Protein AF-A0A498EB99-F1 (afdb_monomer)

Radius of gyration: 16.69 Å; Cα contacts (8 Å, |Δi|>4): 39; chains: 1; bounding box: 29×22×59 Å

Foldseek 3Di:
DVVVVLVVLCLLQVDPVLSVVVVCCVVVVPQFDADPVRDGPGGNCVVVVVVNVVVSVVSSVVCCVVPVPSNDPDDDPDD

Mean predicted aligned error: 6.6 Å

pLDDT: mean 85.41, std 7.77, range [59.75, 95.06]

Structure (mmCIF, N/CA/C/O backbone):
data_AF-A0A498EB99-F1
#
_entry.id   AF-A0A498EB99-F1
#
loop_
_atom_site.group_PDB
_atom_site.id
_atom_site.type_symbol
_atom_site.label_atom_id
_atom_site.label_alt_id
_atom_site.label_comp_id
_atom_site.label_asym_id
_atom_site.label_entity_id
_atom_site.label_seq_id
_atom_site.pdbx_PDB_ins_code
_atom_site.Cartn_x
_atom_site.Cartn_y
_atom_site.Cartn_z
_atom_site.occupancy
_atom_site.B_iso_or_equiv
_atom_site.auth_seq_id
_atom_site.auth_comp_id
_atom_site.auth_asym_id
_atom_site.auth_atom_id
_atom_site.pdbx_PDB_model_num
ATOM 1 N N . MET A 1 1 ? 5.024 15.445 -3.464 1.00 69.38 1 MET A N 1
ATOM 2 C CA . MET A 1 1 ? 3.799 14.667 -3.768 1.00 69.38 1 MET A CA 1
ATOM 3 C C . MET A 1 1 ? 3.918 13.215 -3.309 1.00 69.38 1 MET A C 1
ATOM 5 O O . MET A 1 1 ? 3.084 12.782 -2.531 1.00 69.38 1 MET A O 1
ATOM 9 N N . TYR A 1 2 ? 4.969 12.488 -3.701 1.00 79.06 2 TYR A N 1
ATOM 10 C CA . TYR A 1 2 ? 5.156 11.073 -3.344 1.00 79.06 2 TYR A CA 1
ATOM 11 C C . TYR A 1 2 ? 5.225 10.796 -1.828 1.00 79.06 2 TYR A C 1
ATOM 13 O O . TYR A 1 2 ? 4.482 9.966 -1.316 1.00 79.06 2 TYR A O 1
ATOM 21 N N . ALA A 1 3 ? 5.997 11.589 -1.077 1.00 84.38 3 ALA A N 1
ATOM 22 C CA . ALA A 1 3 ? 6.064 11.476 0.385 1.00 84.38 3 ALA A CA 1
ATOM 23 C C . ALA A 1 3 ? 4.699 11.653 1.087 1.00 84.38 3 ALA A C 1
ATOM 25 O O . ALA A 1 3 ? 4.423 10.985 2.080 1.00 84.38 3 ALA A O 1
ATOM 26 N N . LEU A 1 4 ? 3.818 12.511 0.552 1.00 88.75 4 LEU A N 1
ATOM 27 C CA . LEU A 1 4 ? 2.462 12.695 1.084 1.00 88.75 4 LEU A CA 1
ATOM 28 C C . LEU A 1 4 ? 1.601 11.449 0.858 1.00 88.75 4 LEU A C 1
ATOM 30 O O . LEU A 1 4 ? 0.894 11.037 1.770 1.00 88.75 4 LEU A O 1
ATOM 34 N N . LEU A 1 5 ? 1.685 10.821 -0.319 1.00 87.44 5 LEU A N 1
ATOM 35 C CA . LEU A 1 5 ? 0.953 9.583 -0.611 1.00 87.44 5 LEU A CA 1
ATOM 36 C C . LEU A 1 5 ? 1.375 8.449 0.327 1.00 87.44 5 LEU A C 1
ATOM 38 O O . LEU A 1 5 ? 0.526 7.734 0.859 1.00 87.44 5 LEU A O 1
ATOM 42 N N . LEU A 1 6 ? 2.675 8.322 0.584 1.00 89.81 6 LEU A N 1
ATOM 43 C CA . LEU A 1 6 ? 3.217 7.333 1.514 1.00 89.81 6 LEU A CA 1
ATOM 44 C C . LEU A 1 6 ? 2.787 7.621 2.956 1.00 89.81 6 LEU A C 1
ATOM 46 O O . LEU A 1 6 ? 2.355 6.708 3.656 1.00 89.81 6 LEU A O 1
ATOM 50 N N . GLY A 1 7 ? 2.820 8.891 3.372 1.00 90.94 7 GLY A N 1
ATOM 51 C CA . GLY A 1 7 ? 2.322 9.324 4.678 1.00 90.94 7 GLY A CA 1
ATOM 52 C C . GLY A 1 7 ? 0.832 9.032 4.869 1.00 90.94 7 GLY A C 1
ATOM 53 O O . GLY A 1 7 ? 0.439 8.483 5.894 1.00 90.94 7 GLY A O 1
ATOM 54 N N . VAL A 1 8 ? 0.002 9.306 3.859 1.00 90.25 8 VAL A N 1
ATOM 55 C CA . VAL A 1 8 ? -1.434 8.978 3.876 1.00 90.25 8 VAL A CA 1
ATOM 56 C C . VAL A 1 8 ? -1.651 7.466 3.916 1.00 90.25 8 VAL A C 1
ATOM 58 O O . VAL A 1 8 ? -2.482 6.982 4.682 1.00 90.25 8 VAL A O 1
ATOM 61 N N . THR A 1 9 ? -0.883 6.700 3.141 1.00 90.12 9 THR A N 1
ATOM 62 C CA . THR A 1 9 ? -0.956 5.232 3.148 1.00 90.12 9 THR A CA 1
ATOM 63 C C . THR A 1 9 ? -0.599 4.682 4.524 1.00 90.12 9 THR A C 1
ATOM 65 O O . THR A 1 9 ? -1.302 3.813 5.048 1.00 90.12 9 THR A O 1
ATOM 68 N N . TYR A 1 10 ? 0.447 5.222 5.150 1.00 92.56 10 TYR A N 1
ATOM 69 C CA . TYR A 1 10 ? 0.816 4.872 6.513 1.00 92.56 10 TYR A CA 1
ATOM 70 C C . TYR A 1 10 ? -0.279 5.242 7.511 1.00 92.56 10 TYR A C 1
ATOM 72 O O . TYR A 1 10 ? -0.635 4.422 8.348 1.00 92.56 10 TYR A O 1
ATOM 80 N N . GLU A 1 11 ? -0.866 6.430 7.415 1.00 90.25 11 GLU A N 1
ATOM 81 C CA . GLU A 1 11 ? -1.940 6.857 8.315 1.00 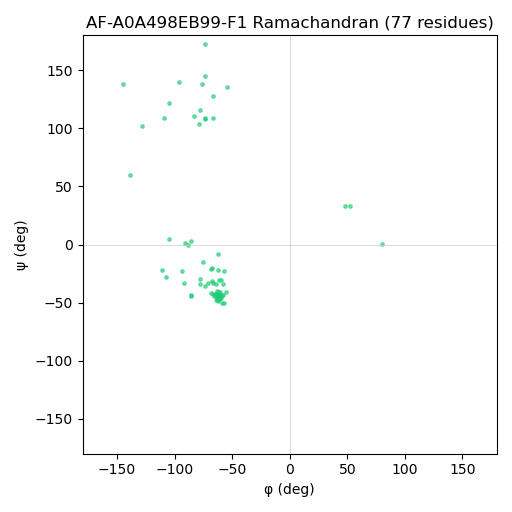90.25 11 GLU A CA 1
ATOM 82 C C . GLU A 1 11 ? -3.181 5.954 8.195 1.00 90.25 11 GLU A C 1
ATOM 84 O O . GLU A 1 11 ? -3.772 5.548 9.196 1.00 90.25 11 GLU A O 1
ATOM 89 N N . LEU A 1 12 ? -3.543 5.556 6.971 1.00 87.88 12 LEU A N 1
ATOM 90 C CA . LEU A 1 12 ? -4.700 4.697 6.710 1.00 87.88 12 LEU A CA 1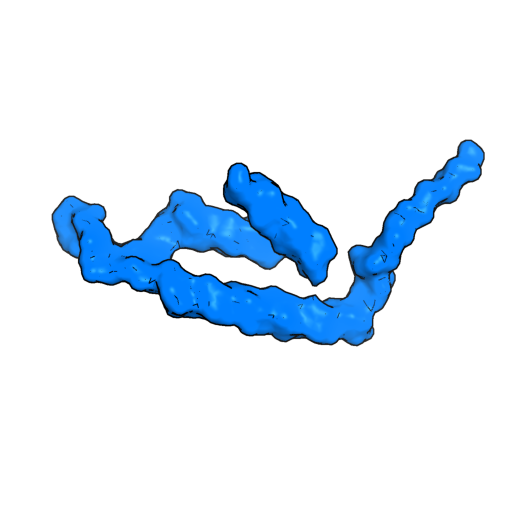
ATOM 91 C C . LEU A 1 12 ? -4.498 3.252 7.176 1.00 87.88 12 LEU A C 1
ATOM 93 O O . LEU A 1 12 ? -5.463 2.590 7.570 1.00 87.88 12 LEU A O 1
ATOM 97 N N . THR A 1 13 ? -3.267 2.746 7.107 1.00 91.88 13 THR A N 1
ATOM 98 C CA . THR A 1 13 ? -2.974 1.317 7.299 1.00 91.88 13 THR A CA 1
ATOM 99 C C . THR A 1 13 ? -2.215 1.026 8.587 1.00 91.88 13 THR A C 1
ATOM 101 O O . THR A 1 13 ? -2.278 -0.090 9.090 1.00 91.88 13 THR A O 1
ATOM 104 N N . ARG A 1 14 ? -1.512 2.007 9.156 1.00 92.25 14 ARG A N 1
ATOM 105 C CA . ARG A 1 14 ? -0.603 1.836 10.301 1.00 92.25 14 ARG A CA 1
ATOM 106 C C . ARG A 1 14 ? 0.357 0.655 10.107 1.00 92.25 14 ARG A C 1
ATOM 108 O O . ARG A 1 14 ? 0.717 -0.034 11.055 1.00 92.25 14 ARG A O 1
ATOM 115 N N . ASN A 1 15 ? 0.750 0.396 8.857 1.00 93.25 15 ASN A N 1
ATOM 116 C CA . ASN A 1 15 ? 1.547 -0.762 8.474 1.00 93.25 15 ASN A CA 1
ATOM 117 C C . ASN A 1 15 ? 2.766 -0.329 7.655 1.00 93.25 15 ASN A C 1
ATOM 119 O O . ASN A 1 15 ? 2.665 -0.055 6.460 1.00 93.25 15 ASN A O 1
ATOM 123 N N . LEU A 1 16 ? 3.931 -0.300 8.304 1.00 93.19 16 LEU A N 1
ATOM 124 C CA . LEU A 1 16 ? 5.194 0.075 7.662 1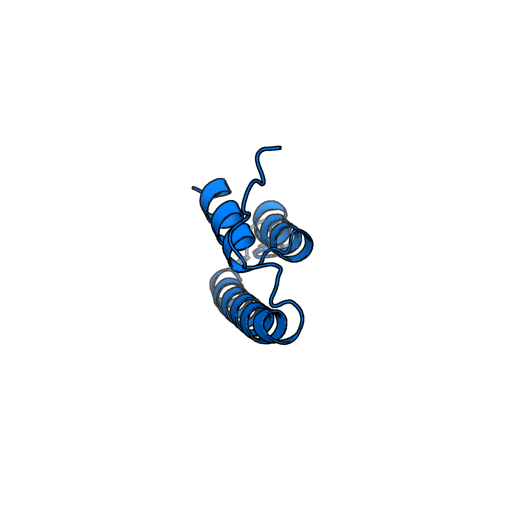.00 93.19 16 LEU A CA 1
ATOM 125 C C . LEU A 1 16 ? 5.616 -0.900 6.559 1.00 93.19 16 LEU A C 1
ATOM 127 O O . LEU A 1 16 ? 6.167 -0.465 5.554 1.00 93.19 16 LEU A O 1
ATOM 131 N N . VAL A 1 17 ? 5.331 -2.197 6.712 1.00 93.25 17 VAL A N 1
ATOM 132 C CA . VAL A 1 17 ? 5.691 -3.215 5.710 1.00 93.25 17 VAL A CA 1
ATOM 133 C C . VAL A 1 17 ? 4.915 -2.981 4.418 1.00 93.25 17 VAL A C 1
ATOM 135 O O . VAL A 1 17 ? 5.487 -2.993 3.334 1.00 93.25 17 VAL A O 1
ATOM 138 N N . LEU A 1 18 ? 3.617 -2.705 4.538 1.00 91.44 18 LEU A N 1
ATOM 139 C CA . LEU A 1 18 ? 2.749 -2.416 3.402 1.00 91.44 18 LEU A CA 1
ATOM 140 C C . LEU A 1 18 ? 3.170 -1.129 2.673 1.00 91.44 18 LEU A C 1
ATOM 142 O O . LEU A 1 18 ? 3.225 -1.099 1.446 1.00 91.44 18 LEU A O 1
ATOM 146 N N . VAL A 1 19 ? 3.500 -0.081 3.433 1.00 92.94 19 VAL A N 1
ATOM 147 C CA . VAL A 1 19 ? 4.004 1.187 2.885 1.00 92.94 19 VAL A CA 1
ATOM 148 C C . VAL A 1 19 ? 5.341 0.978 2.176 1.00 92.94 19 VAL A C 1
ATOM 150 O O . VAL A 1 19 ? 5.510 1.465 1.064 1.00 92.94 19 VAL A O 1
ATOM 153 N N . GLY A 1 20 ? 6.264 0.221 2.777 1.00 92.19 20 GLY A N 1
ATOM 154 C CA . GLY A 1 20 ? 7.564 -0.093 2.182 1.00 92.19 20 GLY A CA 1
ATOM 155 C C . GLY A 1 20 ? 7.448 -0.913 0.897 1.00 92.19 20 GLY A C 1
ATOM 156 O O . GLY A 1 20 ? 8.138 -0.626 -0.077 1.00 92.19 20 GLY A O 1
ATOM 157 N N . LEU A 1 21 ? 6.529 -1.881 0.852 1.00 90.69 21 LEU A N 1
ATOM 158 C CA . LEU A 1 21 ? 6.256 -2.659 -0.357 1.00 90.69 21 LEU A CA 1
ATOM 159 C C . LEU A 1 21 ? 5.724 -1.769 -1.488 1.00 90.69 21 LEU A C 1
ATOM 161 O O . LEU A 1 21 ? 6.199 -1.851 -2.621 1.00 90.69 21 LEU A O 1
ATOM 165 N N . PHE A 1 22 ? 4.764 -0.894 -1.178 1.00 88.62 22 PHE A N 1
ATOM 166 C CA . PHE A 1 22 ? 4.212 0.042 -2.155 1.00 88.62 22 PHE A CA 1
ATOM 167 C C . PHE A 1 22 ? 5.285 1.022 -2.642 1.00 88.62 22 PHE A C 1
ATOM 169 O O . PHE A 1 22 ? 5.428 1.210 -3.842 1.00 88.62 22 PHE A O 1
ATOM 176 N N . HIS A 1 23 ? 6.108 1.552 -1.734 1.00 89.75 23 HIS A N 1
ATOM 177 C CA . HIS A 1 23 ? 7.247 2.406 -2.071 1.00 89.75 23 HIS A CA 1
ATOM 178 C C . HIS A 1 23 ? 8.229 1.720 -3.029 1.00 89.75 23 HIS A C 1
ATOM 180 O O . HIS A 1 23 ? 8.589 2.271 -4.066 1.00 89.75 23 HIS A O 1
ATOM 186 N N . GLY A 1 24 ? 8.644 0.489 -2.716 1.00 86.50 24 GLY A N 1
ATOM 187 C CA . GLY A 1 24 ? 9.550 -0.277 -3.575 1.00 86.50 24 GLY A CA 1
ATOM 188 C C . GLY A 1 24 ? 8.964 -0.554 -4.962 1.00 86.50 24 GLY A C 1
ATOM 189 O O . GLY A 1 24 ? 9.703 -0.607 -5.939 1.00 86.50 24 GLY A O 1
ATOM 190 N N . THR A 1 25 ? 7.638 -0.670 -5.067 1.00 84.62 25 THR A N 1
ATOM 191 C CA . THR A 1 25 ? 6.945 -0.935 -6.336 1.00 84.62 25 THR A CA 1
ATOM 192 C C . THR A 1 25 ? 7.034 0.233 -7.324 1.00 84.62 25 THR A C 1
ATOM 194 O O . THR A 1 25 ? 7.080 -0.014 -8.523 1.00 84.62 25 THR A O 1
ATOM 197 N N . PHE A 1 26 ? 7.091 1.489 -6.869 1.00 80.25 26 PHE A N 1
ATOM 198 C CA . PHE A 1 26 ? 7.286 2.631 -7.781 1.00 80.25 26 PHE A CA 1
ATOM 199 C C . PHE A 1 26 ? 8.759 2.989 -7.964 1.00 80.25 26 PHE A C 1
ATOM 201 O O . PHE A 1 26 ? 9.145 3.396 -9.052 1.00 80.25 26 PHE A O 1
ATOM 208 N N . ASP A 1 27 ? 9.592 2.807 -6.939 1.00 81.94 27 ASP A N 1
ATOM 209 C CA . ASP A 1 27 ? 10.9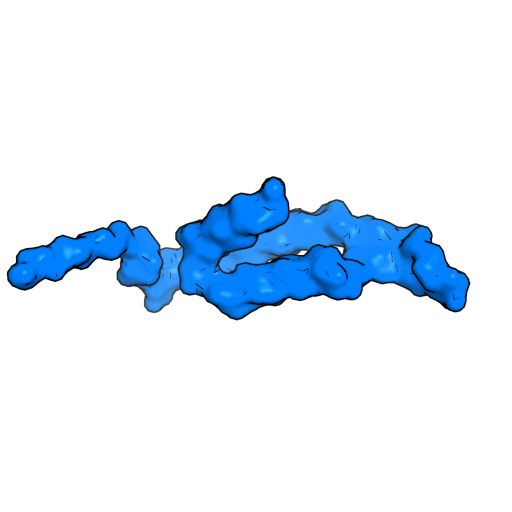98 3.220 -7.002 1.00 81.94 27 ASP A CA 1
ATOM 210 C C . ASP A 1 27 ? 11.875 2.247 -7.799 1.00 81.94 27 ASP A C 1
ATOM 212 O O . ASP A 1 27 ? 12.816 2.663 -8.471 1.00 81.94 27 ASP A O 1
ATOM 216 N N . LEU A 1 28 ? 11.575 0.946 -7.739 1.00 79.06 28 LEU A N 1
ATOM 217 C CA . LEU A 1 28 ? 12.352 -0.088 -8.431 1.00 79.06 28 LEU A CA 1
ATOM 218 C C . LEU A 1 28 ? 11.829 -0.382 -9.842 1.00 79.06 28 LEU A C 1
ATOM 220 O O . LEU A 1 28 ? 12.359 -1.261 -10.518 1.00 79.06 28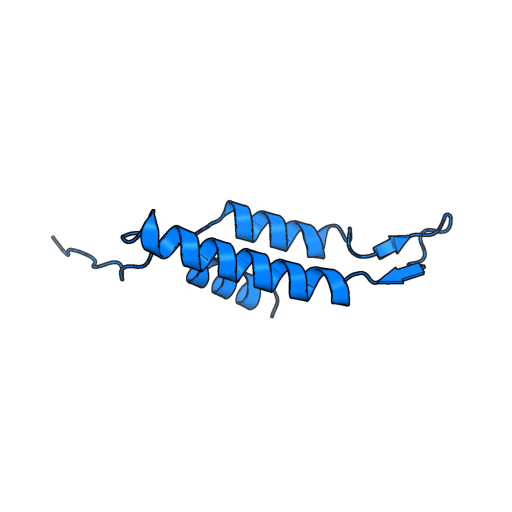 LEU A O 1
ATOM 224 N N . ASN A 1 29 ? 10.788 0.330 -10.285 1.00 70.06 29 ASN A N 1
ATOM 225 C CA . ASN A 1 29 ? 10.174 0.177 -11.602 1.00 70.06 29 ASN A CA 1
ATOM 226 C C . ASN A 1 29 ? 9.744 -1.255 -12.024 1.00 70.06 29 ASN A C 1
ATOM 228 O O . ASN A 1 29 ? 9.724 -1.519 -13.227 1.00 70.06 29 ASN A O 1
ATOM 232 N N . PRO A 1 30 ? 9.300 -2.180 -11.137 1.00 65.88 30 PRO A N 1
ATOM 233 C CA . PRO A 1 30 ? 8.704 -3.452 -11.574 1.00 65.88 30 PRO A CA 1
ATOM 234 C C . PRO A 1 30 ? 7.414 -3.277 -12.397 1.00 65.88 30 PRO A C 1
ATOM 236 O O . PRO A 1 30 ? 6.885 -4.249 -12.925 1.00 65.88 30 PRO A O 1
ATOM 239 N N . LEU A 1 31 ? 6.883 -2.054 -12.482 1.00 76.94 31 LEU A N 1
ATOM 240 C CA . LEU A 1 31 ? 5.701 -1.710 -13.269 1.00 76.94 31 LEU A CA 1
ATOM 241 C C . LEU A 1 31 ? 5.974 -1.636 -14.771 1.00 76.94 31 LEU A C 1
ATOM 243 O O . LEU A 1 31 ? 5.023 -1.641 -15.547 1.00 76.94 31 LEU A O 1
ATOM 247 N N . PHE A 1 32 ? 7.240 -1.574 -15.181 1.00 78.88 32 PHE A N 1
ATOM 248 C CA . PHE A 1 32 ? 7.606 -1.522 -16.587 1.00 78.88 32 PHE A CA 1
ATOM 249 C C . PHE A 1 32 ? 8.147 -2.873 -17.035 1.00 78.88 32 PHE A C 1
ATOM 251 O O . PHE A 1 32 ? 9.156 -3.357 -16.520 1.00 78.88 32 PHE A O 1
ATOM 258 N N . VAL A 1 33 ? 7.508 -3.462 -18.043 1.00 78.69 33 VAL A N 1
ATOM 259 C CA . VAL A 1 33 ? 8.123 -4.565 -18.782 1.00 78.69 33 VAL A CA 1
ATOM 260 C C . VAL A 1 33 ? 9.127 -3.942 -19.739 1.00 78.69 33 VAL A C 1
ATOM 262 O O . VA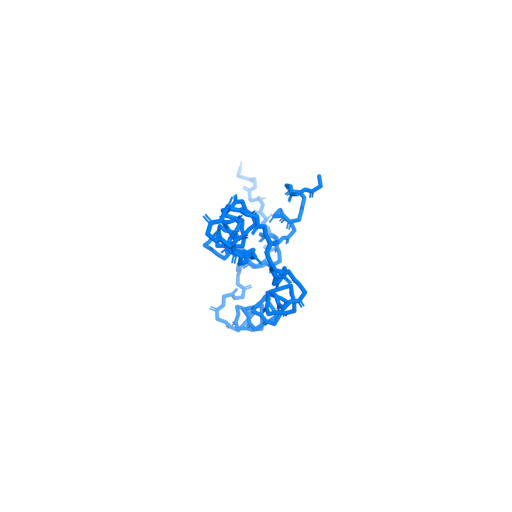L A 1 33 ? 8.755 -3.162 -20.618 1.00 78.69 33 VAL A O 1
ATOM 265 N N . VAL A 1 34 ? 10.409 -4.241 -19.544 1.00 79.94 34 VAL A N 1
ATOM 266 C CA . VAL A 1 34 ? 11.495 -3.709 -20.373 1.00 79.94 34 VAL A CA 1
ATOM 267 C C . VAL A 1 34 ? 11.870 -4.694 -21.477 1.00 79.94 34 VAL A C 1
ATOM 269 O O . VAL A 1 34 ? 11.914 -5.904 -21.266 1.00 79.94 34 VAL A O 1
ATOM 272 N N . SER A 1 35 ? 12.128 -4.165 -22.670 1.00 80.75 35 SER A N 1
ATOM 273 C CA . SER A 1 35 ? 12.670 -4.925 -23.803 1.00 80.75 35 SER A CA 1
ATOM 274 C C . SER A 1 35 ? 14.149 -5.251 -23.591 1.00 80.75 35 SER A C 1
ATOM 276 O O . SER A 1 35 ? 14.797 -4.718 -22.691 1.00 80.75 35 SER A O 1
ATOM 278 N N . GLU A 1 36 ? 14.721 -6.065 -24.481 1.00 82.56 36 GLU A N 1
ATOM 279 C CA . GLU A 1 36 ? 16.161 -6.366 -24.499 1.00 82.56 36 GLU A CA 1
ATOM 280 C C . GLU A 1 36 ? 17.047 -5.113 -24.627 1.00 82.56 36 GLU A C 1
ATOM 282 O O . GLU A 1 36 ? 18.203 -5.126 -24.214 1.00 82.56 36 GLU A O 1
ATOM 287 N N . THR A 1 37 ? 16.508 -4.008 -25.156 1.00 86.06 37 THR A N 1
ATOM 288 C CA . THR A 1 37 ? 17.207 -2.716 -25.263 1.00 86.06 37 THR A CA 1
ATOM 289 C C . THR A 1 37 ? 17.046 -1.835 -24.020 1.00 86.06 37 THR A C 1
ATOM 291 O O . THR A 1 37 ? 17.581 -0.729 -23.979 1.00 86.06 37 THR A O 1
ATOM 294 N N . GLY A 1 38 ? 16.304 -2.296 -23.006 1.00 78.25 38 GLY A N 1
ATOM 295 C CA . GLY A 1 38 ? 15.991 -1.547 -21.788 1.00 78.25 38 GLY A CA 1
ATOM 296 C C . GLY A 1 38 ? 14.857 -0.529 -21.941 1.00 78.25 38 GLY A C 1
ATOM 297 O O . GLY A 1 38 ? 14.512 0.143 -20.971 1.00 78.25 38 GLY A O 1
ATOM 298 N N . ALA A 1 39 ? 14.253 -0.406 -23.129 1.00 78.25 39 ALA A N 1
ATOM 299 C CA . ALA A 1 39 ? 13.114 0.482 -23.343 1.00 78.25 39 ALA A CA 1
ATOM 300 C C . ALA A 1 39 ? 11.826 -0.126 -22.754 1.00 78.25 39 ALA A C 1
ATOM 302 O O . ALA A 1 39 ? 11.600 -1.330 -22.941 1.00 78.25 39 ALA A O 1
ATOM 303 N N . PRO A 1 40 ? 10.971 0.673 -22.087 1.00 77.19 40 PRO A N 1
ATOM 304 C CA . PRO A 1 40 ? 9.688 0.204 -21.578 1.00 77.19 40 PRO A CA 1
ATOM 305 C C . PRO A 1 40 ? 8.756 -0.151 -22.744 1.00 77.19 40 PRO A C 1
ATOM 307 O O . PRO A 1 40 ? 8.559 0.649 -23.658 1.00 77.19 40 PRO A O 1
ATOM 310 N N . VAL A 1 41 ? 8.200 -1.359 -22.708 1.00 82.00 41 VAL A N 1
ATOM 311 C CA . VAL A 1 41 ? 7.301 -1.909 -23.739 1.00 82.00 41 VAL A CA 1
ATOM 312 C C . VAL A 1 41 ? 5.860 -1.967 -23.240 1.00 82.00 41 VAL A C 1
ATOM 314 O O . VAL A 1 41 ? 4.929 -1.863 -24.033 1.00 82.00 41 VAL A O 1
ATOM 317 N N . GLU A 1 42 ? 5.673 -2.093 -21.926 1.00 83.06 42 GLU A N 1
ATOM 318 C CA . GLU A 1 42 ? 4.362 -2.143 -21.284 1.00 83.06 42 GLU A CA 1
ATOM 319 C C . GLU A 1 42 ? 4.409 -1.436 -19.925 1.00 83.06 42 GLU A C 1
ATOM 321 O O . GLU A 1 42 ? 5.375 -1.591 -19.173 1.00 83.06 42 GLU A O 1
ATOM 326 N N . ASP A 1 43 ? 3.367 -0.656 -19.629 1.00 85.50 43 ASP A N 1
ATOM 327 C CA . ASP A 1 43 ? 3.171 0.044 -18.359 1.00 85.50 43 ASP A CA 1
ATOM 328 C C . ASP A 1 43 ? 2.025 -0.615 -17.577 1.00 85.50 43 ASP A C 1
ATOM 330 O O . ASP A 1 43 ? 0.847 -0.504 -17.928 1.00 85.50 43 ASP A O 1
ATOM 334 N N . LEU A 1 44 ? 2.380 -1.299 -16.491 1.00 85.81 44 LEU A N 1
ATOM 335 C CA . LEU A 1 44 ? 1.457 -2.019 -15.616 1.00 85.81 44 LEU A CA 1
ATOM 336 C C . LEU A 1 44 ? 0.844 -1.127 -14.528 1.00 85.81 44 LEU A C 1
ATOM 338 O O . LEU A 1 44 ? 0.082 -1.616 -13.691 1.00 85.81 44 LEU A O 1
ATOM 342 N N . THR A 1 45 ? 1.130 0.177 -14.509 1.00 85.06 45 THR A N 1
ATOM 343 C CA . THR A 1 45 ? 0.641 1.102 -13.474 1.00 85.06 45 THR A CA 1
ATOM 344 C C . THR A 1 45 ? -0.882 1.069 -13.351 1.00 85.06 45 THR A C 1
ATOM 346 O O . THR A 1 45 ? -1.419 1.034 -12.240 1.00 85.06 45 THR A O 1
ATOM 349 N N . LEU A 1 46 ? -1.595 1.004 -14.481 1.00 85.75 46 LEU A N 1
ATOM 350 C CA . LEU A 1 46 ? -3.060 0.942 -14.503 1.00 85.75 46 LEU A CA 1
ATOM 351 C C . LEU A 1 46 ? -3.629 -0.373 -13.955 1.00 85.75 46 LEU A C 1
ATOM 353 O O . LEU A 1 46 ? -4.782 -0.392 -13.533 1.00 85.75 46 LEU A O 1
ATOM 357 N N . LEU A 1 47 ? -2.840 -1.447 -13.915 1.00 87.50 47 LEU A N 1
ATOM 358 C CA . LEU A 1 47 ? -3.207 -2.699 -13.257 1.00 87.50 47 LEU A CA 1
ATOM 359 C C . LEU A 1 47 ? -2.868 -2.659 -11.761 1.00 87.50 47 LEU A C 1
ATOM 361 O O . LEU A 1 47 ? -3.675 -3.066 -10.923 1.00 87.50 47 LEU A O 1
ATOM 365 N N . VAL A 1 48 ? -1.687 -2.147 -11.410 1.00 86.38 48 VAL A N 1
ATOM 366 C CA . VAL A 1 48 ? -1.187 -2.187 -10.030 1.00 86.38 48 VAL A CA 1
ATOM 367 C C . VAL A 1 48 ? -1.912 -1.208 -9.113 1.00 86.38 48 VAL A C 1
ATOM 369 O O . VAL A 1 48 ? -2.182 -1.556 -7.963 1.00 86.38 48 VAL A O 1
ATOM 372 N N . LEU A 1 49 ? -2.300 -0.023 -9.595 1.00 87.50 49 LEU A N 1
ATOM 373 C CA . LEU A 1 49 ? -3.046 0.944 -8.782 1.00 87.50 49 LEU A CA 1
ATOM 374 C C . LEU A 1 49 ? -4.385 0.372 -8.259 1.00 87.50 49 LEU A C 1
ATOM 376 O O . LEU A 1 49 ? -4.607 0.422 -7.046 1.00 87.50 49 LEU A O 1
ATOM 380 N N . PRO A 1 50 ? -5.258 -0.235 -9.091 1.00 90.19 50 PRO A N 1
ATOM 381 C CA . PRO A 1 50 ? -6.455 -0.927 -8.610 1.00 90.19 50 PRO A CA 1
ATOM 382 C C . PRO A 1 50 ? -6.161 -2.051 -7.615 1.00 90.19 50 PRO A C 1
ATOM 384 O O . PRO A 1 50 ? -6.838 -2.155 -6.591 1.00 90.19 50 PRO A O 1
ATOM 387 N N . VAL A 1 51 ? -5.143 -2.878 -7.878 1.00 90.88 51 VAL A N 1
ATOM 388 C CA . VAL A 1 51 ? -4.765 -3.980 -6.978 1.00 90.88 51 VAL A CA 1
ATOM 389 C C . VAL A 1 51 ? -4.341 -3.436 -5.616 1.00 90.88 51 VAL A C 1
ATOM 391 O O . VAL A 1 51 ? -4.801 -3.932 -4.587 1.00 90.88 51 VAL A O 1
ATOM 394 N N . ALA A 1 52 ? -3.539 -2.374 -5.588 1.00 89.19 52 ALA A N 1
ATOM 395 C CA . ALA A 1 52 ? -3.134 -1.722 -4.351 1.00 89.19 52 ALA A CA 1
ATOM 396 C C . ALA A 1 52 ? -4.334 -1.180 -3.564 1.00 89.19 52 ALA A C 1
ATOM 398 O O . ALA A 1 52 ? -4.403 -1.377 -2.352 1.00 89.19 52 ALA A O 1
ATOM 399 N N . LEU A 1 53 ? -5.324 -0.579 -4.236 1.00 91.06 53 LEU A N 1
ATOM 400 C CA . LEU A 1 53 ? -6.561 -0.132 -3.586 1.00 91.06 53 LEU A CA 1
ATOM 401 C C . LEU A 1 53 ? -7.331 -1.298 -2.949 1.00 91.06 53 LEU A C 1
ATOM 403 O O . LEU A 1 53 ? -7.783 -1.179 -1.808 1.00 91.06 53 LEU A O 1
ATOM 407 N N . VAL A 1 54 ? -7.446 -2.434 -3.645 1.00 95.00 5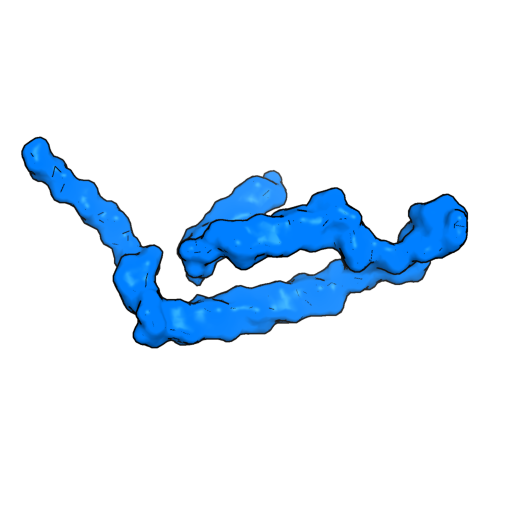4 VAL A N 1
ATOM 408 C CA . VAL A 1 54 ? -8.094 -3.646 -3.112 1.00 95.00 54 VAL A CA 1
ATOM 409 C C . VAL A 1 54 ? -7.334 -4.185 -1.900 1.00 95.00 54 VAL A C 1
ATOM 411 O O . VAL A 1 54 ? -7.952 -4.505 -0.882 1.00 95.00 54 VAL A O 1
ATOM 414 N N . VAL A 1 55 ? -6.001 -4.233 -1.966 1.00 93.06 55 VAL A N 1
ATOM 415 C CA . VAL A 1 55 ? -5.142 -4.667 -0.855 1.00 93.06 55 VAL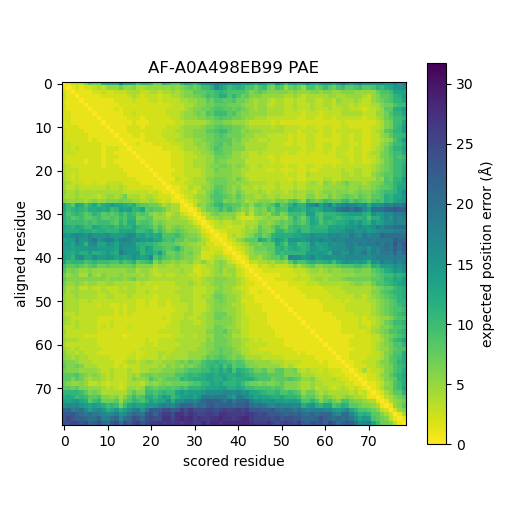 A CA 1
ATOM 416 C C . VAL A 1 55 ? -5.297 -3.735 0.346 1.00 93.06 55 VAL A C 1
ATOM 418 O O . VAL A 1 55 ? -5.497 -4.207 1.465 1.00 93.06 55 VAL A O 1
ATOM 421 N N . PHE A 1 56 ? -5.267 -2.418 0.135 1.00 92.50 56 PHE A N 1
ATOM 422 C CA . PHE A 1 56 ? -5.445 -1.430 1.199 1.00 92.50 56 PHE A CA 1
ATOM 423 C C . PHE A 1 56 ? -6.820 -1.548 1.846 1.00 92.50 56 PHE A C 1
ATOM 425 O O . PHE A 1 56 ? -6.926 -1.536 3.074 1.00 92.50 56 PHE A O 1
ATOM 432 N N . TRP A 1 57 ? -7.872 -1.720 1.045 1.00 93.25 57 TRP A N 1
ATOM 433 C CA . TRP A 1 57 ? -9.225 -1.920 1.548 1.00 93.25 57 TRP A CA 1
ATOM 434 C C . TRP A 1 57 ? -9.359 -3.222 2.347 1.00 93.25 57 TRP A C 1
ATOM 436 O O . TRP A 1 57 ? -9.874 -3.207 3.469 1.00 93.25 57 TRP A O 1
ATOM 446 N N . GLY A 1 58 ? -8.850 -4.335 1.811 1.00 94.88 58 GLY A N 1
ATOM 447 C CA . GLY A 1 58 ? -8.867 -5.639 2.473 1.00 94.88 58 GLY A CA 1
ATOM 448 C C . GLY A 1 58 ? -8.102 -5.614 3.794 1.00 94.88 58 GLY A C 1
ATOM 449 O O . GLY A 1 58 ? -8.630 -6.030 4.828 1.00 94.88 58 GLY A O 1
ATOM 450 N N . TYR A 1 59 ? -6.905 -5.024 3.789 1.00 94.25 59 TYR A N 1
ATOM 451 C CA . TYR A 1 59 ? -6.111 -4.826 4.993 1.00 94.25 59 TYR A CA 1
ATOM 452 C C . TYR A 1 59 ? -6.846 -3.944 6.009 1.00 94.25 59 TYR A C 1
ATOM 454 O O . TYR A 1 59 ? -6.948 -4.311 7.177 1.00 94.25 59 TYR A O 1
ATOM 462 N N . ARG A 1 60 ? -7.423 -2.810 5.585 1.00 91.31 60 ARG A N 1
ATOM 463 C CA . ARG A 1 60 ? -8.183 -1.908 6.467 1.00 91.31 60 ARG A CA 1
ATOM 464 C C . ARG A 1 60 ? -9.359 -2.631 7.119 1.00 91.31 60 ARG A C 1
ATOM 466 O O . ARG A 1 60 ? -9.590 -2.460 8.315 1.00 91.31 60 ARG A O 1
ATOM 473 N N . ARG A 1 61 ? -10.101 -3.432 6.349 1.00 93.44 61 ARG A N 1
ATOM 474 C CA . ARG A 1 61 ? -11.233 -4.223 6.845 1.00 93.44 61 ARG A CA 1
ATOM 475 C C . ARG A 1 61 ? -10.776 -5.242 7.887 1.00 93.44 61 ARG A C 1
ATOM 477 O O . ARG A 1 61 ? -11.359 -5.291 8.964 1.00 93.44 61 ARG A O 1
ATOM 484 N N . TRP A 1 62 ? -9.725 -6.003 7.589 1.00 95.06 62 TRP A N 1
ATOM 485 C CA . TRP A 1 62 ? -9.153 -6.990 8.506 1.00 95.06 62 TRP A CA 1
ATOM 486 C C . TRP A 1 62 ? -8.608 -6.344 9.788 1.00 95.06 62 TRP A C 1
ATOM 488 O O . TRP A 1 62 ? -8.923 -6.780 10.896 1.00 95.06 62 TRP A O 1
ATOM 498 N N . ALA A 1 63 ? -7.850 -5.256 9.651 1.00 93.12 63 ALA A N 1
ATOM 499 C CA . ALA A 1 63 ? -7.195 -4.587 10.766 1.00 93.12 63 ALA A CA 1
ATOM 500 C C . ALA A 1 63 ? -8.202 -3.951 11.732 1.00 93.12 63 ALA A C 1
ATOM 502 O O . ALA A 1 63 ? -7.977 -3.968 12.936 1.00 93.12 63 ALA A O 1
ATOM 503 N N . LYS A 1 64 ? -9.351 -3.455 11.252 1.00 89.44 64 LYS A N 1
ATOM 504 C CA . LYS A 1 64 ? -10.424 -2.980 12.144 1.00 89.44 64 LYS A CA 1
ATOM 505 C C . LYS A 1 64 ? -10.949 -4.070 13.083 1.00 89.44 64 LYS A C 1
ATOM 507 O O . LYS A 1 64 ? -11.371 -3.748 14.187 1.00 89.44 64 LYS A O 1
ATOM 512 N N . THR A 1 65 ? -10.926 -5.332 12.657 1.00 92.56 65 THR A N 1
ATOM 513 C CA . THR A 1 65 ? -11.369 -6.469 13.475 1.00 92.56 65 THR A CA 1
ATOM 514 C C . THR A 1 65 ? -10.252 -6.987 14.378 1.00 92.56 65 THR A C 1
ATOM 516 O O . THR A 1 65 ? -10.497 -7.255 15.547 1.00 92.56 65 THR A O 1
ATOM 519 N N . GLN A 1 66 ? -9.033 -7.122 13.853 1.00 94.12 66 GLN A N 1
ATOM 520 C CA . GLN A 1 66 ? -7.931 -7.794 14.556 1.00 94.12 66 GLN A CA 1
ATOM 521 C C . GLN A 1 66 ? -7.026 -6.848 15.355 1.00 94.12 66 GLN A C 1
ATOM 523 O O . GLN A 1 66 ? -6.338 -7.280 16.273 1.00 94.12 66 GLN A O 1
ATOM 528 N N . ARG A 1 67 ? -6.998 -5.560 14.997 1.00 89.00 67 ARG A N 1
ATOM 529 C CA . ARG A 1 67 ? -6.126 -4.532 15.586 1.00 89.00 67 ARG A CA 1
ATOM 530 C C . ARG A 1 67 ? -6.875 -3.207 15.806 1.00 89.00 67 ARG A C 1
ATOM 532 O O . ARG A 1 67 ? -6.508 -2.172 15.247 1.00 89.00 67 ARG A O 1
ATOM 539 N N . PRO A 1 68 ? -7.953 -3.199 16.608 1.00 84.75 68 PRO A N 1
ATOM 540 C CA . PRO A 1 68 ? -8.799 -2.015 16.780 1.00 84.75 68 PRO A CA 1
ATOM 541 C C . PRO A 1 68 ? -8.097 -0.853 17.502 1.00 84.75 68 PRO A C 1
ATOM 543 O O . PRO A 1 68 ? -8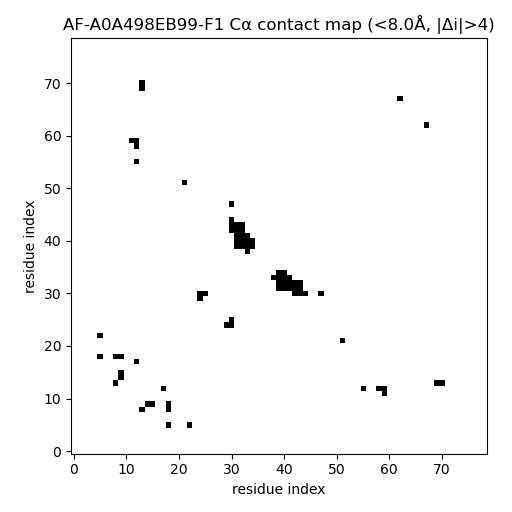.544 0.290 17.409 1.00 84.75 68 PRO A O 1
ATOM 546 N N . THR A 1 69 ? -7.018 -1.122 18.239 1.00 87.31 69 THR A N 1
ATOM 547 C CA . THR A 1 69 ? -6.241 -0.115 18.976 1.00 87.31 69 THR A CA 1
ATOM 548 C C . THR A 1 69 ? -5.303 0.693 18.091 1.00 87.31 69 THR A C 1
ATOM 550 O O . THR A 1 69 ? -5.094 1.865 18.382 1.00 87.31 69 THR A O 1
ATOM 553 N N . ASP A 1 70 ? -4.802 0.117 16.996 1.00 86.00 70 ASP A N 1
ATOM 554 C CA . ASP A 1 70 ? -3.789 0.739 16.127 1.00 86.00 70 ASP A CA 1
ATOM 555 C C . ASP A 1 70 ? -4.287 2.040 15.477 1.00 86.00 70 ASP A C 1
ATOM 557 O O . ASP A 1 70 ? -3.500 2.892 15.073 1.00 86.00 70 ASP A O 1
ATOM 561 N N . PHE A 1 71 ? -5.608 2.211 15.386 1.00 83.88 71 PHE A N 1
ATOM 562 C CA . PHE A 1 71 ? -6.252 3.363 14.754 1.00 83.88 71 PHE A CA 1
ATOM 563 C C . PHE A 1 71 ? -6.840 4.364 15.745 1.00 83.88 71 PHE A C 1
ATOM 565 O O . PHE A 1 71 ? -7.518 5.303 15.325 1.00 83.88 71 PHE A O 1
ATOM 572 N N . LYS A 1 72 ? -6.640 4.155 17.049 1.00 83.38 72 LYS A N 1
ATOM 573 C CA . LYS A 1 72 ? -7.089 5.117 18.052 1.00 83.38 72 LYS A CA 1
ATOM 574 C C . LYS A 1 72 ? -6.177 6.350 18.024 1.00 83.38 72 LYS A C 1
ATOM 576 O O . LYS A 1 72 ? -4.974 6.201 17.805 1.00 83.38 72 LYS A O 1
ATOM 581 N N . PRO A 1 73 ? -6.721 7.555 18.263 1.00 78.75 73 PRO A N 1
ATOM 582 C CA . PRO A 1 73 ? -5.897 8.734 18.486 1.00 78.75 73 PRO A CA 1
ATOM 583 C C . PRO A 1 73 ? -4.906 8.468 19.621 1.00 78.75 73 PRO A C 1
ATOM 585 O O . PRO A 1 73 ? -5.288 7.912 20.653 1.00 78.75 73 PRO A O 1
ATOM 588 N N . GLN A 1 74 ? -3.645 8.855 19.437 1.00 70.75 74 GLN A N 1
ATOM 589 C CA . GLN A 1 74 ? -2.673 8.775 20.520 1.00 70.75 74 GLN A CA 1
ATOM 590 C C . GLN A 1 74 ? -2.974 9.880 21.530 1.00 70.75 74 GLN A C 1
ATOM 592 O O . GLN A 1 74 ? -2.795 11.061 21.246 1.00 70.75 74 GLN A O 1
ATOM 597 N N . THR A 1 75 ? -3.474 9.498 22.701 1.00 77.44 75 THR A N 1
ATOM 598 C CA . THR A 1 75 ? -3.595 10.394 23.851 1.00 77.44 75 THR A CA 1
ATOM 599 C C . THR A 1 75 ? -2.258 10.433 24.574 1.00 77.44 75 THR A C 1
ATOM 601 O O . THR A 1 75 ? -1.855 9.441 25.179 1.00 77.44 75 THR A O 1
ATOM 604 N N . THR A 1 76 ? -1.570 11.568 24.514 1.00 70.81 76 THR A N 1
ATOM 605 C CA . THR A 1 76 ? -0.453 11.870 25.409 1.00 70.81 76 THR A CA 1
ATOM 606 C C . THR A 1 76 ? -1.004 12.009 26.824 1.00 70.81 76 THR A C 1
ATOM 608 O O . THR A 1 76 ? -1.714 12.966 27.126 1.00 70.81 76 THR A O 1
ATOM 611 N N . VAL A 1 77 ? -0.710 11.040 27.692 1.00 68.50 77 VAL A N 1
ATOM 612 C CA . VAL A 1 77 ? -0.841 11.250 29.136 1.00 68.50 77 VAL A CA 1
ATOM 613 C C . VAL A 1 77 ? 0.334 12.141 29.519 1.00 68.50 77 VAL A C 1
ATOM 615 O O . VAL A 1 77 ? 1.484 11.722 29.427 1.00 68.50 77 VAL A O 1
ATOM 618 N N . VAL A 1 78 ? 0.045 13.402 29.822 1.00 68.94 78 VAL A N 1
ATOM 619 C CA . VAL A 1 78 ? 1.018 14.302 30.440 1.00 68.94 78 VAL A CA 1
ATOM 620 C C . VAL A 1 78 ? 1.038 13.919 31.918 1.00 68.94 78 VAL A C 1
ATOM 622 O O . VAL A 1 78 ? 0.058 14.183 32.615 1.00 68.94 78 VAL A O 1
ATOM 625 N N . GLU A 1 79 ? 2.083 13.207 32.341 1.00 59.75 79 GLU A N 1
ATOM 626 C CA . GLU A 1 79 ? 2.407 12.999 33.762 1.00 59.75 79 GLU A CA 1
ATOM 627 C C . GLU A 1 79 ? 3.067 14.246 34.359 1.00 59.75 79 GLU A C 1
ATOM 629 O O . GLU A 1 79 ? 3.877 14.889 33.647 1.00 59.75 79 GLU A O 1
#

Secondary structure (DSSP, 8-state):
-HHHHHHHHHHHH--HHHHHHHHHHHHS-TTEEE-TTS-EEEE-HHHHHHHHHHHHHHHHHHHHHH-TTTTS-------

Sequence (79 aa):
MYALLLGVTYELTRNLVLVGLFHGTFDLNPLFVVSETGAPVEDLTLLVLPVALVVFWGYRRWAKTQRPTDFKPQTTVVE

Solvent-accessible surface area (backbone atoms only — not comparable to full-atom values): 4806 Å² total; per-residue (Å²): 112,68,70,57,55,48,51,50,48,29,71,70,59,71,35,68,68,61,39,50,52,56,50,48,45,66,74,68,43,77,38,45,48,58,44,100,86,66,49,73,74,44,77,42,57,80,58,48,55,58,51,51,52,51,49,50,50,52,49,44,58,50,37,58,73,80,43,61,68,77,76,51,83,86,76,82,80,83,126